Protein AF-A0A537LB07-F1 (afdb_monomer_lite)

Sequence (143 aa):
MQLSYGRVGPVHNARGPTRQRRGLHGILRESSSGRGQAFESLRARKRRSLAVERGIAVIANYPLASGSAVRAVERRPLPDWAADIDCTSWSQLLLKFAVSHPAITCAIPGT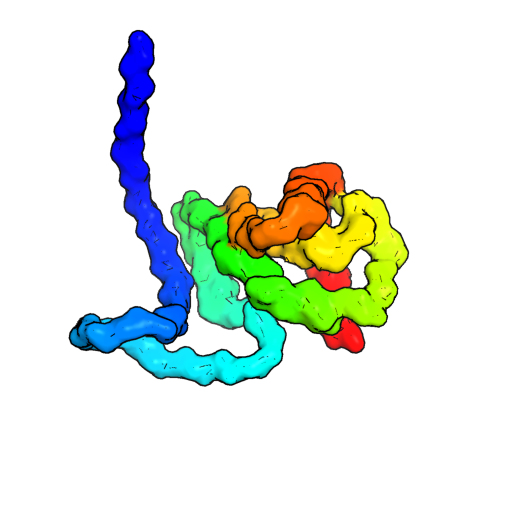GNPEHMADNVRAGIGRMPDEAMRKRIAVACAE

Radius of gyration: 17.3 Å; chains: 1; bounding box: 38×56×42 Å

Foldseek 3Di:
DDDPPPDDPDDDDPDDDDDDDDDDDDDDDDDDDDDDPQPDDPVNVVVLVVCVVVVHEDEAECLCVLVRLQVLPVVDDDDPCCVVQPDPGPLLLSLLLQCQPPSHPYYDDDDPDVVSVVNNVCSVDGHRDDPVVSVVSVVSSVD

Structure (mmCIF, N/CA/C/O backbone):
data_AF-A0A537LB07-F1
#
_entry.id   AF-A0A537LB07-F1
#
loop_
_atom_site.group_PDB
_atom_site.id
_atom_site.type_symbol
_atom_site.label_atom_id
_atom_site.label_alt_id
_atom_site.label_comp_id
_atom_site.label_asym_id
_atom_site.label_entity_id
_atom_site.label_seq_id
_atom_site.pdbx_PDB_ins_code
_atom_site.Cartn_x
_atom_site.Cartn_y
_atom_site.Cartn_z
_atom_site.occupancy
_atom_site.B_iso_or_equiv
_atom_site.auth_seq_id
_atom_site.auth_comp_id
_atom_site.auth_asym_id
_atom_site.auth_atom_id
_atom_site.pdbx_PDB_model_num
ATOM 1 N N . MET A 1 1 ? 6.769 40.173 -4.351 1.00 37.88 1 MET A N 1
ATOM 2 C CA . MET A 1 1 ? 5.749 39.255 -3.801 1.00 37.88 1 MET A CA 1
ATOM 3 C C . MET A 1 1 ? 6.453 38.302 -2.842 1.00 37.88 1 MET A C 1
ATOM 5 O O . MET A 1 1 ? 7.166 37.416 -3.286 1.00 37.88 1 MET A O 1
ATOM 9 N N . GLN A 1 2 ? 6.383 38.582 -1.541 1.00 34.72 2 GLN A N 1
ATOM 10 C CA . GLN A 1 2 ? 7.091 37.847 -0.488 1.00 34.72 2 GLN A CA 1
ATOM 11 C C . GLN A 1 2 ? 6.142 36.761 0.036 1.00 34.72 2 GLN A C 1
ATOM 13 O O . GLN A 1 2 ? 5.110 37.083 0.620 1.00 34.72 2 GLN A O 1
ATOM 18 N N . LEU A 1 3 ? 6.437 35.488 -0.229 1.00 35.00 3 LEU A N 1
ATOM 19 C CA . LEU A 1 3 ? 5.666 34.374 0.327 1.00 35.00 3 LEU A CA 1
ATOM 20 C C . LEU A 1 3 ? 6.015 34.258 1.816 1.00 35.00 3 LEU A C 1
ATOM 22 O O . LEU A 1 3 ? 7.140 33.896 2.164 1.00 35.00 3 LEU A O 1
ATOM 26 N N . SER A 1 4 ? 5.076 34.602 2.698 1.00 35.72 4 SER A N 1
ATOM 27 C CA . SER A 1 4 ? 5.219 34.334 4.126 1.00 35.72 4 SER A CA 1
ATOM 28 C C . SER A 1 4 ? 5.028 32.834 4.357 1.00 35.72 4 SER A C 1
ATOM 30 O O . SER A 1 4 ? 3.938 32.285 4.209 1.00 35.72 4 SER A O 1
ATOM 32 N N . TYR A 1 5 ? 6.107 32.133 4.699 1.00 42.12 5 TYR A N 1
ATOM 33 C CA . TYR A 1 5 ? 5.995 30.766 5.194 1.00 42.12 5 TYR A CA 1
ATOM 34 C C . TYR A 1 5 ? 5.351 30.823 6.583 1.00 42.12 5 TYR A C 1
ATOM 36 O O . TYR A 1 5 ? 5.988 31.202 7.567 1.00 42.12 5 TYR A O 1
ATOM 44 N N . GLY A 1 6 ? 4.057 30.503 6.647 1.00 38.12 6 GLY A N 1
ATOM 45 C CA . GLY A 1 6 ? 3.324 30.355 7.900 1.00 38.12 6 GLY A CA 1
ATOM 46 C C . GLY A 1 6 ? 4.014 29.344 8.820 1.00 38.12 6 GLY A C 1
ATOM 47 O O . GLY A 1 6 ? 4.563 28.337 8.371 1.00 38.12 6 GLY A O 1
ATOM 48 N N . ARG A 1 7 ? 4.012 29.629 10.125 1.00 40.47 7 ARG A N 1
ATOM 49 C CA . ARG A 1 7 ? 4.599 28.764 11.153 1.00 40.47 7 ARG A CA 1
ATOM 50 C C . ARG A 1 7 ? 3.924 27.384 11.080 1.00 40.47 7 ARG A C 1
ATOM 52 O O . ARG A 1 7 ? 2.707 27.289 11.212 1.00 40.47 7 ARG A O 1
ATOM 59 N N . VAL A 1 8 ? 4.703 26.326 10.853 1.00 46.22 8 VAL A N 1
ATOM 60 C CA . VAL A 1 8 ? 4.185 24.949 10.791 1.00 46.22 8 VAL A CA 1
ATOM 61 C C . VAL A 1 8 ? 3.603 24.585 12.163 1.00 46.22 8 VAL A C 1
ATOM 63 O O . VAL A 1 8 ? 4.271 24.772 13.181 1.00 46.22 8 VAL A O 1
ATOM 66 N N . GLY A 1 9 ? 2.353 24.109 12.202 1.00 39.81 9 GLY A N 1
ATOM 67 C CA . GLY A 1 9 ? 1.702 23.647 13.433 1.00 39.81 9 GLY A CA 1
ATOM 68 C C . GLY A 1 9 ? 2.427 22.451 14.079 1.00 39.81 9 GLY A C 1
ATOM 69 O O . GLY A 1 9 ? 3.321 21.861 13.469 1.00 39.81 9 GLY A O 1
ATOM 70 N N . PRO A 1 10 ? 2.072 22.067 15.318 1.00 45.03 10 PRO A N 1
ATOM 71 C CA . PRO A 1 10 ? 2.774 21.018 16.057 1.00 45.03 10 PRO A CA 1
ATOM 72 C C . PRO A 1 10 ? 2.706 19.655 15.345 1.00 45.03 10 PRO A C 1
ATOM 74 O O . PRO A 1 10 ? 1.652 19.022 15.257 1.00 45.03 10 PRO A O 1
ATOM 77 N N . VAL A 1 11 ? 3.859 19.176 14.868 1.00 45.75 11 VAL A N 1
ATOM 78 C CA . VAL A 1 11 ? 4.014 17.850 14.252 1.00 45.75 11 VAL A CA 1
ATOM 79 C C . VAL A 1 11 ? 4.228 16.805 15.344 1.00 45.75 11 VAL A C 1
ATOM 81 O O . VAL A 1 11 ? 5.276 16.758 15.987 1.00 45.75 11 VAL A O 1
ATOM 84 N N . HIS A 1 12 ? 3.246 15.929 15.538 1.00 49.88 12 HIS A N 1
ATOM 85 C CA . HIS A 1 12 ? 3.339 14.832 16.499 1.00 49.88 12 HIS A CA 1
ATOM 86 C C . HIS A 1 12 ? 3.985 13.608 15.839 1.00 49.88 12 HIS A C 1
ATOM 88 O O . HIS A 1 12 ? 3.414 12.981 14.948 1.00 49.88 12 HIS A O 1
ATOM 94 N N . ASN A 1 13 ? 5.198 13.258 16.270 1.00 46.12 13 ASN A N 1
ATOM 95 C CA . ASN A 1 13 ? 5.943 12.134 15.715 1.00 46.12 13 ASN A CA 1
ATOM 96 C C . ASN A 1 13 ? 5.700 10.849 16.518 1.00 46.12 13 ASN A C 1
ATOM 98 O O . ASN A 1 13 ? 6.162 10.721 17.647 1.00 46.12 13 ASN A O 1
ATOM 102 N N . ALA A 1 14 ? 5.033 9.865 15.916 1.00 53.25 14 ALA A N 1
ATOM 103 C CA . ALA A 1 14 ? 4.834 8.541 16.505 1.00 53.25 14 ALA A CA 1
ATOM 104 C C . ALA A 1 14 ? 5.956 7.545 16.139 1.00 53.25 14 ALA A C 1
ATOM 106 O O . ALA A 1 14 ? 5.681 6.378 15.839 1.00 53.25 14 ALA A O 1
ATOM 107 N N . ARG A 1 15 ? 7.222 7.987 16.124 1.00 44.03 15 ARG A N 1
ATOM 108 C CA . ARG A 1 15 ? 8.379 7.109 15.892 1.00 44.03 15 ARG A CA 1
ATOM 109 C C . ARG A 1 15 ? 8.528 6.124 17.059 1.00 44.03 15 ARG A C 1
ATOM 111 O O . ARG A 1 15 ? 8.763 6.523 18.194 1.00 44.03 15 ARG A O 1
ATOM 118 N N . GLY A 1 16 ? 8.425 4.826 16.769 1.00 42.09 16 GLY A N 1
ATOM 119 C CA . GLY A 1 16 ? 9.106 3.807 17.575 1.00 42.09 16 GLY A CA 1
ATOM 120 C C . GLY A 1 16 ? 10.627 3.942 17.390 1.00 42.09 16 GLY A C 1
ATOM 121 O O . GLY A 1 16 ? 11.057 4.503 16.379 1.00 42.09 16 GLY A O 1
ATOM 122 N N . PRO A 1 17 ? 11.459 3.484 18.340 1.00 34.69 17 PRO A N 1
ATOM 123 C CA . PRO A 1 17 ? 12.881 3.810 18.348 1.00 34.69 17 PRO A CA 1
ATOM 124 C C . PRO A 1 17 ? 13.619 3.188 17.153 1.00 34.69 17 PRO A C 1
ATOM 126 O O . PRO A 1 17 ? 13.805 1.975 17.075 1.00 34.69 17 PRO A O 1
ATOM 129 N N . THR A 1 18 ? 14.096 4.035 16.239 1.00 33.72 18 THR A N 1
ATOM 130 C CA . THR A 1 18 ? 15.148 3.707 15.270 1.00 33.72 18 THR A CA 1
ATOM 131 C C . THR A 1 18 ? 16.505 3.877 15.948 1.00 33.72 18 THR A C 1
ATOM 133 O O . THR A 1 18 ? 16.838 4.953 16.441 1.00 33.72 18 THR A O 1
ATOM 136 N N . ARG A 1 19 ? 17.282 2.795 16.008 1.00 41.06 19 ARG A N 1
ATOM 137 C CA . ARG A 1 19 ? 18.584 2.702 16.679 1.00 41.06 19 ARG A CA 1
ATOM 138 C C . ARG A 1 19 ? 19.629 3.607 16.004 1.00 41.06 19 ARG A C 1
ATOM 140 O O . ARG A 1 19 ? 20.272 3.159 15.063 1.00 41.06 19 ARG A O 1
ATOM 147 N N . GLN A 1 20 ? 19.872 4.821 16.515 1.00 33.47 20 GLN A N 1
ATOM 148 C CA . GLN A 1 20 ? 21.154 5.512 16.297 1.00 33.47 20 GLN A CA 1
ATOM 149 C C . GLN A 1 20 ? 21.484 6.566 17.378 1.00 33.47 20 GLN A C 1
ATOM 151 O O . GLN A 1 20 ? 20.789 7.560 17.525 1.00 33.47 20 GLN A O 1
ATOM 156 N N . ARG A 1 21 ? 22.615 6.307 18.060 1.00 30.41 21 ARG A N 1
ATOM 157 C CA . ARG A 1 21 ? 23.436 7.130 18.981 1.00 30.41 21 ARG A CA 1
ATOM 158 C C . ARG A 1 21 ? 22.880 7.471 20.382 1.00 30.41 21 ARG A C 1
ATOM 160 O O . ARG A 1 21 ? 21.753 7.896 20.573 1.00 30.41 21 ARG A O 1
ATOM 167 N N . ARG A 1 22 ? 23.742 7.186 21.371 1.00 29.23 22 ARG A N 1
ATOM 168 C CA . ARG A 1 22 ? 23.554 7.267 22.828 1.00 29.23 22 ARG A CA 1
ATOM 169 C C . ARG A 1 22 ? 23.385 8.718 23.294 1.00 29.23 22 ARG A C 1
ATOM 171 O O . ARG A 1 22 ? 24.164 9.566 22.876 1.00 29.23 22 ARG A O 1
ATOM 178 N N . GLY A 1 23 ? 22.460 8.939 24.230 1.00 25.58 23 GLY A N 1
ATOM 179 C CA . GLY A 1 23 ? 22.320 10.190 24.979 1.00 25.58 23 GLY A CA 1
ATOM 180 C C . GLY A 1 23 ? 21.009 10.275 25.771 1.00 25.58 23 GLY A C 1
ATOM 181 O O . GLY A 1 23 ? 20.030 10.780 25.254 1.00 25.58 23 GLY A O 1
ATOM 182 N N . LEU A 1 24 ? 21.045 9.761 27.007 1.00 25.61 24 LEU A N 1
ATOM 183 C CA . LEU A 1 24 ? 20.268 10.135 28.206 1.00 25.61 24 LEU A CA 1
ATOM 184 C C . LEU A 1 24 ? 18.715 10.027 28.237 1.00 25.61 24 LEU A C 1
ATOM 186 O O . LEU A 1 24 ? 17.982 10.754 27.586 1.00 25.61 24 LEU A O 1
ATOM 190 N N . HIS A 1 25 ? 18.288 9.150 29.158 1.00 24.17 25 HIS A N 1
ATOM 191 C CA . HIS A 1 25 ? 17.048 9.070 29.949 1.00 24.17 25 HIS A CA 1
ATOM 192 C C . HIS A 1 25 ? 15.671 8.836 29.293 1.00 24.17 25 HIS A C 1
ATOM 194 O O . HIS A 1 25 ? 14.991 9.748 28.849 1.00 24.17 25 HIS A O 1
ATOM 200 N N . GLY A 1 26 ? 15.214 7.583 29.459 1.00 27.06 26 GLY A N 1
ATOM 201 C CA . GLY A 1 26 ? 13.834 7.228 29.803 1.00 27.06 26 GLY A CA 1
ATOM 202 C C . GLY A 1 26 ? 12.827 7.190 28.656 1.00 27.06 26 GLY A C 1
ATOM 203 O O . GLY A 1 26 ? 12.349 8.227 28.233 1.00 27.06 26 GLY A O 1
ATOM 204 N N . ILE A 1 27 ? 12.455 5.979 28.217 1.00 24.69 27 ILE A N 1
ATOM 205 C CA . ILE A 1 27 ? 11.070 5.499 28.004 1.00 24.69 27 ILE A CA 1
ATOM 206 C C . ILE A 1 27 ? 11.117 4.189 27.190 1.00 24.69 27 ILE A C 1
ATOM 208 O O . ILE A 1 27 ? 11.545 4.144 26.040 1.00 24.69 27 ILE A O 1
ATOM 212 N N . LEU A 1 28 ? 10.695 3.118 27.870 1.00 23.62 28 LEU A N 1
ATOM 213 C CA . LEU A 1 28 ? 10.213 1.809 27.404 1.00 23.62 28 LEU A CA 1
ATOM 214 C C . LEU A 1 28 ? 10.843 1.214 26.128 1.00 23.62 28 LEU A C 1
ATOM 216 O O . LEU A 1 28 ? 10.366 1.352 25.002 1.00 23.62 28 LEU A O 1
ATOM 220 N N . ARG A 1 29 ? 11.880 0.420 26.398 1.00 22.56 29 ARG A N 1
ATOM 221 C CA . ARG A 1 29 ? 12.456 -0.647 25.575 1.00 22.56 29 ARG A CA 1
ATOM 222 C C . ARG A 1 29 ? 11.411 -1.738 25.306 1.00 22.56 29 ARG A C 1
ATOM 224 O O . ARG A 1 29 ? 10.950 -2.341 26.262 1.00 22.56 29 ARG A O 1
ATOM 231 N N . GLU A 1 30 ? 11.131 -2.057 24.042 1.00 33.31 30 GLU A N 1
ATOM 232 C CA . GLU A 1 30 ? 11.004 -3.460 23.618 1.00 33.31 30 GLU A CA 1
ATOM 233 C C . GLU A 1 30 ? 11.120 -3.633 22.100 1.00 33.31 30 GLU A C 1
ATOM 235 O O . GLU A 1 30 ? 10.588 -2.870 21.292 1.00 33.31 30 GLU A O 1
ATOM 240 N N . SER A 1 31 ? 11.874 -4.670 21.772 1.00 28.98 31 SER A N 1
ATOM 241 C CA . SER A 1 31 ? 12.238 -5.237 20.488 1.00 28.98 31 SER A CA 1
ATOM 242 C C . SER A 1 31 ? 11.193 -6.255 20.035 1.00 28.98 31 SER A C 1
ATOM 244 O O . SER A 1 31 ? 10.944 -7.220 20.744 1.00 28.98 31 SER A O 1
ATOM 246 N N . SER A 1 32 ? 10.663 -6.107 18.820 1.00 30.91 32 SER A N 1
ATOM 247 C CA . SER A 1 32 ? 10.152 -7.248 18.053 1.00 30.91 32 SER A CA 1
ATOM 248 C C . SER A 1 32 ? 11.030 -7.408 16.817 1.00 30.91 32 SER A C 1
ATOM 250 O O . SER A 1 32 ? 11.124 -6.544 15.947 1.00 30.91 32 SER A O 1
ATOM 252 N N . SER A 1 33 ? 11.785 -8.494 16.838 1.00 27.27 33 SER A N 1
ATOM 253 C CA . SER A 1 33 ? 12.621 -9.013 15.771 1.00 27.27 33 SER A CA 1
ATOM 254 C C . SER A 1 33 ? 11.811 -9.320 14.509 1.00 27.27 33 SER A C 1
ATOM 256 O O . SER A 1 33 ? 10.710 -9.840 14.621 1.00 27.27 33 SER A O 1
ATOM 258 N N . GLY A 1 34 ? 12.409 -9.070 13.340 1.00 32.03 34 GLY A N 1
ATOM 259 C CA . GLY A 1 34 ? 12.398 -9.959 12.170 1.00 32.03 34 GLY A CA 1
ATOM 260 C C . GLY A 1 34 ? 11.061 -10.455 11.599 1.00 32.03 34 GLY A C 1
ATOM 261 O O . GLY A 1 34 ? 10.375 -11.256 12.218 1.00 32.03 34 GLY A O 1
ATOM 262 N N . ARG A 1 35 ? 10.852 -10.137 10.310 1.00 26.30 35 ARG A N 1
ATOM 263 C CA . ARG A 1 35 ? 9.822 -10.659 9.383 1.00 26.30 35 ARG A CA 1
ATOM 264 C C . ARG A 1 35 ? 8.443 -9.985 9.536 1.00 26.30 35 ARG A C 1
ATOM 266 O O . ARG A 1 35 ? 7.747 -10.179 10.519 1.00 26.30 35 ARG A O 1
ATOM 273 N N . GLY A 1 36 ? 8.057 -9.169 8.546 1.00 31.05 36 GLY A N 1
ATOM 274 C CA . GLY A 1 36 ? 6.653 -8.776 8.322 1.00 31.05 36 GLY A CA 1
ATOM 275 C C . GLY A 1 36 ? 6.081 -7.566 9.082 1.00 31.05 36 GLY A C 1
ATOM 276 O O . GLY A 1 36 ? 4.863 -7.468 9.210 1.00 31.05 36 GLY A O 1
ATOM 277 N N . GLN A 1 37 ? 6.889 -6.618 9.578 1.00 33.09 37 GLN A N 1
ATOM 278 C CA . GLN A 1 37 ? 6.356 -5.413 10.244 1.00 33.09 37 GLN A CA 1
ATOM 279 C C . GLN A 1 37 ? 5.725 -4.416 9.251 1.00 33.09 37 GLN A C 1
ATOM 281 O O . GLN A 1 37 ? 6.325 -3.396 8.929 1.00 33.09 37 GLN A O 1
ATOM 286 N N . ALA A 1 38 ? 4.505 -4.692 8.785 1.00 37.56 38 ALA A N 1
ATOM 287 C CA . ALA A 1 38 ? 3.610 -3.680 8.207 1.00 37.56 38 ALA A CA 1
ATOM 288 C C . ALA A 1 38 ? 2.122 -4.067 8.204 1.00 37.56 38 ALA A C 1
ATOM 290 O O . ALA A 1 38 ? 1.291 -3.188 7.993 1.00 37.56 38 ALA A O 1
ATOM 291 N N . PHE A 1 39 ? 1.739 -5.309 8.514 1.00 41.47 39 PHE A N 1
ATOM 292 C CA . PHE A 1 39 ? 0.325 -5.647 8.707 1.00 41.47 39 PHE A CA 1
ATOM 293 C C . PHE A 1 39 ? -0.083 -5.409 10.169 1.00 41.47 39 PHE A C 1
ATOM 295 O O . PHE A 1 39 ? -0.227 -6.300 10.990 1.00 41.47 39 PHE A O 1
ATOM 302 N N . GLU A 1 40 ? -0.200 -4.121 10.491 1.00 53.22 40 GLU A N 1
ATOM 303 C CA . GLU A 1 40 ? -1.073 -3.592 11.542 1.00 53.22 40 GLU A CA 1
ATOM 304 C C . GLU A 1 40 ? -0.834 -4.015 13.015 1.00 53.22 40 GLU A C 1
ATOM 306 O O . GLU A 1 40 ? -1.667 -4.650 13.652 1.00 53.22 40 GLU A O 1
ATOM 311 N N . SER A 1 41 ? 0.259 -3.557 13.644 1.00 58.25 41 SER A N 1
ATOM 312 C CA . SER A 1 41 ? 0.448 -3.749 15.099 1.00 58.25 41 SER A CA 1
ATOM 313 C C . SER A 1 41 ? -0.673 -3.122 15.955 1.00 58.25 41 SER A C 1
ATOM 315 O O . SER A 1 41 ? -1.187 -2.046 15.636 1.00 58.25 41 SER A O 1
ATOM 317 N N . LEU A 1 42 ? -0.985 -3.719 17.117 1.00 53.31 42 LEU A N 1
ATOM 318 C CA . LEU A 1 42 ? -1.990 -3.208 18.072 1.00 53.31 42 LEU A CA 1
ATOM 319 C C . LEU A 1 42 ? -1.742 -1.742 18.474 1.00 53.31 42 LEU A C 1
ATOM 321 O O . LEU A 1 42 ? -2.678 -0.953 18.606 1.00 53.31 42 LEU A O 1
ATOM 325 N N . ARG A 1 43 ? -0.469 -1.350 18.627 1.00 60.56 43 ARG A N 1
ATOM 326 C CA . ARG A 1 43 ? -0.080 0.041 18.914 1.00 60.56 43 ARG A CA 1
ATOM 327 C C . ARG A 1 43 ? -0.385 0.975 17.740 1.00 60.56 43 ARG A C 1
ATOM 329 O O . ARG A 1 43 ? -0.838 2.093 17.969 1.00 60.56 43 ARG A O 1
ATOM 336 N N . ALA A 1 44 ? -0.151 0.536 16.501 1.00 65.06 44 ALA A N 1
ATOM 337 C CA . ALA A 1 44 ? -0.522 1.304 15.314 1.00 65.06 44 ALA A CA 1
ATOM 338 C C . ALA A 1 44 ? -2.047 1.445 15.193 1.00 65.06 44 ALA A C 1
ATOM 340 O O . ALA A 1 44 ? -2.520 2.546 14.920 1.00 65.06 44 ALA A O 1
ATOM 341 N N . ARG A 1 45 ? -2.802 0.381 15.502 1.00 70.94 45 ARG A N 1
ATOM 342 C CA . ARG A 1 45 ? -4.270 0.411 15.547 1.00 70.94 45 ARG A CA 1
ATOM 343 C C . ARG A 1 45 ? -4.777 1.428 16.567 1.00 70.94 45 ARG A C 1
ATOM 345 O O . ARG A 1 45 ? -5.516 2.331 16.196 1.00 70.94 45 ARG A O 1
ATOM 352 N N . LYS A 1 46 ? -4.281 1.371 17.812 1.00 72.38 46 LYS A N 1
ATOM 353 C CA . LYS A 1 46 ? -4.657 2.321 18.876 1.00 72.38 46 LYS A CA 1
ATOM 354 C C . LYS A 1 46 ? -4.358 3.775 18.495 1.00 72.38 46 LYS A C 1
ATOM 356 O O . LYS A 1 46 ? -5.176 4.650 18.749 1.00 72.38 46 LYS A O 1
ATOM 361 N N . ARG A 1 47 ? -3.207 4.046 17.865 1.00 76.44 47 ARG A N 1
ATOM 362 C CA . ARG A 1 47 ? -2.871 5.397 17.382 1.00 76.44 47 ARG A CA 1
ATOM 363 C C . ARG A 1 47 ? -3.823 5.887 16.297 1.00 76.44 47 ARG A C 1
ATOM 365 O O . ARG A 1 47 ? -4.210 7.045 16.346 1.00 76.44 47 ARG A O 1
ATOM 372 N N . ARG A 1 48 ? -4.198 5.032 15.343 1.00 76.88 48 ARG A N 1
ATOM 373 C CA . ARG A 1 48 ? -5.146 5.399 14.283 1.00 76.88 48 ARG A CA 1
ATOM 374 C C . ARG A 1 48 ? -6.549 5.646 14.826 1.00 76.88 48 ARG A C 1
ATOM 376 O O . ARG A 1 48 ? -7.148 6.635 14.433 1.00 76.88 48 ARG A O 1
ATOM 383 N N . SER A 1 49 ? -7.031 4.824 15.760 1.00 79.06 49 SER A N 1
ATOM 384 C CA . SER A 1 49 ? -8.311 5.072 16.442 1.00 79.06 49 SER A CA 1
ATOM 385 C C . SER A 1 49 ? -8.312 6.435 17.137 1.00 79.06 49 SER A C 1
ATOM 387 O O . SER A 1 49 ? -9.177 7.259 16.866 1.00 79.06 49 SER A O 1
ATOM 389 N N . LEU A 1 50 ? -7.265 6.730 17.917 1.00 82.38 50 LEU A N 1
ATOM 390 C CA . LEU A 1 50 ? -7.110 8.031 18.576 1.00 82.38 50 LEU A CA 1
ATOM 391 C C . LEU A 1 50 ? -6.983 9.199 17.590 1.00 82.38 50 LEU A C 1
ATOM 393 O O . LEU A 1 50 ? -7.371 10.316 17.916 1.00 82.38 50 LEU A O 1
ATOM 397 N N . ALA A 1 51 ? -6.392 8.975 16.417 1.00 78.19 51 ALA A N 1
ATOM 398 C CA . ALA A 1 51 ? -6.266 10.005 15.397 1.00 78.19 51 ALA A CA 1
ATOM 399 C C . ALA A 1 51 ? -7.621 10.333 14.761 1.00 78.19 51 ALA A C 1
ATOM 401 O O . ALA A 1 51 ? -7.940 11.509 14.622 1.00 78.19 51 ALA A O 1
ATOM 402 N N . VAL A 1 52 ? -8.439 9.317 14.466 1.00 80.00 52 VAL A N 1
ATOM 403 C CA . VAL A 1 52 ? -9.817 9.499 13.980 1.00 80.00 52 VAL A CA 1
ATOM 404 C C . VAL A 1 52 ? -10.659 10.234 15.020 1.00 80.00 52 VAL A C 1
ATOM 406 O O . VAL A 1 52 ? -11.258 11.254 14.699 1.00 80.00 52 VAL A O 1
ATOM 409 N N . GLU A 1 53 ? -10.634 9.781 16.277 1.00 82.75 53 GLU A N 1
ATOM 410 C CA . GLU A 1 53 ? -11.370 10.409 17.386 1.00 82.75 53 GLU A CA 1
ATOM 411 C C . GLU A 1 53 ? -10.998 11.885 17.595 1.00 82.75 53 GLU A C 1
ATOM 413 O O . GLU A 1 53 ? -11.817 12.673 18.059 1.00 82.75 53 GLU A O 1
ATOM 418 N N . ARG A 1 54 ? -9.760 12.270 17.263 1.00 79.44 54 ARG A N 1
ATOM 419 C CA . ARG A 1 54 ? -9.235 13.628 17.468 1.00 79.44 54 ARG A CA 1
ATOM 420 C C . ARG A 1 54 ? -9.139 14.464 16.191 1.00 79.44 54 ARG A C 1
ATOM 422 O O . ARG A 1 54 ? -8.608 15.569 16.255 1.00 79.44 54 ARG A O 1
ATOM 429 N N . GLY A 1 55 ? -9.583 13.950 15.042 1.00 77.06 55 GLY A N 1
ATOM 430 C CA . GLY A 1 55 ? -9.437 14.635 13.751 1.00 77.06 55 GLY A CA 1
ATOM 431 C C . GLY A 1 55 ? -7.979 14.922 13.357 1.00 77.06 55 GLY A C 1
ATOM 432 O O . GLY A 1 55 ? -7.699 15.908 12.681 1.00 77.06 55 GLY A O 1
ATOM 433 N N . ILE A 1 56 ? -7.029 14.098 13.808 1.00 78.75 56 ILE A N 1
ATOM 434 C CA . ILE A 1 56 ? -5.596 14.274 13.539 1.00 78.75 56 ILE A CA 1
ATOM 435 C C . ILE A 1 56 ? -5.224 13.539 12.251 1.00 78.75 56 ILE A C 1
ATOM 437 O O . ILE A 1 56 ? -5.458 12.339 12.117 1.00 78.75 56 ILE A O 1
ATOM 441 N N . ALA A 1 57 ? -4.562 14.242 11.334 1.00 71.75 57 ALA A N 1
ATOM 442 C CA . ALA A 1 57 ? -4.014 13.653 10.118 1.00 71.75 57 ALA A CA 1
ATOM 443 C C . ALA A 1 57 ? -2.903 12.627 10.426 1.00 71.75 57 ALA A C 1
ATOM 445 O O . ALA A 1 57 ? -1.965 12.921 11.173 1.00 71.75 57 ALA A O 1
ATOM 446 N N . VAL A 1 58 ? -2.972 11.430 9.827 1.00 80.44 58 VAL A N 1
ATOM 447 C CA . VAL A 1 58 ? -1.935 10.391 9.962 1.00 80.44 58 VAL A CA 1
ATOM 448 C C . VAL A 1 58 ? -1.192 10.210 8.649 1.00 80.44 58 VAL A C 1
ATOM 450 O O . VAL A 1 58 ? -1.761 9.811 7.635 1.00 80.44 58 VAL A O 1
ATOM 453 N N . ILE A 1 59 ? 0.121 10.414 8.704 1.00 81.69 59 ILE A N 1
ATOM 454 C CA . ILE A 1 59 ? 1.028 10.145 7.592 1.00 81.69 59 ILE A CA 1
ATOM 455 C C . ILE A 1 59 ? 1.643 8.754 7.766 1.00 81.69 59 ILE A C 1
ATOM 457 O O . ILE A 1 59 ? 2.309 8.475 8.769 1.00 81.69 59 ILE A O 1
ATOM 461 N N . ALA A 1 60 ? 1.464 7.882 6.776 1.00 83.19 60 ALA A N 1
ATOM 462 C CA . ALA A 1 60 ? 2.141 6.596 6.708 1.00 83.19 60 ALA A CA 1
ATOM 463 C C . ALA A 1 60 ? 3.595 6.795 6.248 1.00 83.19 60 ALA A C 1
ATOM 465 O O . ALA A 1 60 ? 3.889 6.905 5.057 1.00 83.19 60 ALA A O 1
ATOM 466 N N . ASN A 1 61 ? 4.508 6.849 7.218 1.00 80.94 61 ASN A N 1
ATOM 467 C CA . ASN A 1 61 ? 5.947 6.846 6.984 1.00 80.94 61 ASN A CA 1
ATOM 468 C C . ASN A 1 61 ? 6.448 5.393 6.940 1.00 80.94 61 ASN A C 1
ATOM 470 O O . ASN A 1 61 ? 6.186 4.638 7.875 1.00 80.94 61 ASN A O 1
ATOM 474 N N . TYR A 1 62 ? 7.153 5.006 5.874 1.00 81.06 62 TYR A N 1
ATOM 475 C CA . TYR A 1 62 ? 7.530 3.616 5.544 1.00 81.06 62 TYR A CA 1
ATOM 476 C C . TYR A 1 62 ? 6.364 2.661 5.204 1.00 81.06 62 TYR A C 1
ATOM 478 O O . TYR A 1 62 ? 6.333 1.537 5.708 1.00 81.06 62 TYR A O 1
ATOM 486 N N . PRO A 1 63 ? 5.441 3.036 4.297 1.00 82.88 63 PRO A N 1
ATOM 487 C CA . PRO A 1 63 ? 4.293 2.191 3.943 1.00 82.88 63 PRO A CA 1
ATOM 488 C C . PRO A 1 63 ? 4.700 0.843 3.318 1.00 82.88 63 PRO A C 1
ATOM 490 O O . PR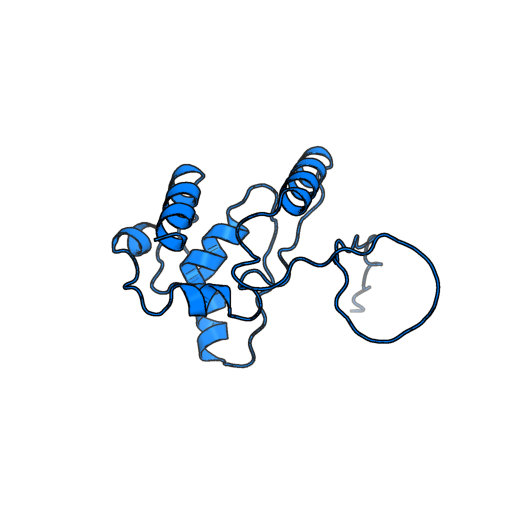O A 1 63 ? 3.974 -0.134 3.443 1.00 82.88 63 PRO A O 1
ATOM 493 N N . LEU A 1 64 ? 5.885 0.771 2.700 1.00 86.69 64 LEU A N 1
ATOM 494 C CA . LEU A 1 64 ? 6.435 -0.446 2.090 1.00 86.69 64 LEU A CA 1
ATOM 495 C C . LEU A 1 64 ? 7.532 -1.117 2.939 1.00 86.69 64 LEU A C 1
ATOM 497 O O . LEU A 1 64 ? 8.247 -1.989 2.442 1.00 86.69 64 LEU A O 1
ATOM 501 N N . ALA A 1 65 ? 7.719 -0.693 4.198 1.00 84.06 65 ALA A N 1
ATOM 502 C CA . ALA A 1 65 ? 8.735 -1.220 5.118 1.00 84.06 65 ALA A CA 1
ATOM 503 C C . ALA A 1 65 ? 10.141 -1.323 4.483 1.00 84.06 65 ALA A C 1
ATOM 505 O O . ALA A 1 65 ? 10.773 -2.384 4.482 1.00 84.06 65 ALA A O 1
ATOM 506 N N . SER A 1 66 ? 10.609 -0.231 3.869 1.00 82.38 66 SER A N 1
ATOM 507 C CA . SER A 1 66 ? 11.887 -0.178 3.131 1.00 82.38 66 SER A CA 1
ATOM 508 C C . SER A 1 66 ? 12.004 -1.259 2.041 1.00 82.38 66 SER A C 1
ATOM 510 O O . SER A 1 66 ? 13.039 -1.910 1.866 1.00 82.38 66 SER A O 1
ATOM 512 N N . GLY A 1 67 ? 10.893 -1.504 1.344 1.00 84.19 67 GLY A N 1
ATOM 513 C CA . GLY A 1 67 ? 10.753 -2.497 0.280 1.00 84.19 67 GLY A CA 1
ATOM 514 C C . GLY A 1 67 ? 10.607 -3.939 0.768 1.00 84.19 67 GLY A C 1
ATOM 515 O O . GLY A 1 67 ? 10.408 -4.827 -0.051 1.00 84.19 67 GLY A O 1
ATOM 516 N N . SER A 1 68 ? 10.698 -4.211 2.077 1.00 85.25 68 SER A N 1
ATOM 517 C CA . SER A 1 68 ? 10.570 -5.588 2.577 1.00 85.25 68 SER A CA 1
ATOM 518 C C . SER A 1 68 ? 9.159 -6.149 2.405 1.00 85.25 68 SER A C 1
ATOM 520 O O . SER A 1 68 ? 9.026 -7.351 2.208 1.00 85.25 68 SER A O 1
ATOM 522 N N . ALA A 1 69 ? 8.132 -5.290 2.412 1.00 86.62 69 ALA A N 1
ATOM 523 C CA . ALA A 1 69 ? 6.757 -5.700 2.139 1.00 86.62 69 ALA A CA 1
ATOM 524 C C . ALA A 1 69 ? 6.581 -6.169 0.687 1.00 86.62 69 ALA A C 1
ATOM 526 O O . ALA A 1 69 ? 5.977 -7.206 0.458 1.00 86.62 69 ALA A O 1
ATOM 527 N N . VAL A 1 70 ? 7.175 -5.454 -0.275 1.00 90.19 70 VAL A N 1
ATOM 528 C CA . VAL A 1 70 ? 7.152 -5.835 -1.698 1.00 90.19 70 VAL A CA 1
ATOM 529 C C . VAL A 1 70 ? 7.933 -7.131 -1.911 1.00 90.19 70 VAL A C 1
ATOM 531 O O . VAL A 1 70 ? 7.392 -8.078 -2.467 1.00 90.19 70 VAL A O 1
ATOM 534 N N . ARG A 1 71 ? 9.150 -7.237 -1.358 1.00 91.06 71 ARG A N 1
ATOM 535 C CA . ARG A 1 71 ? 9.982 -8.453 -1.459 1.00 91.06 71 ARG A CA 1
ATOM 536 C C . ARG A 1 71 ? 9.330 -9.716 -0.895 1.00 91.06 71 ARG A C 1
ATOM 538 O O . ARG A 1 71 ? 9.687 -10.821 -1.293 1.00 91.06 71 ARG A O 1
ATOM 545 N N . ALA A 1 72 ? 8.409 -9.566 0.057 1.00 88.19 72 ALA A N 1
ATOM 546 C CA . ALA A 1 72 ? 7.675 -10.693 0.621 1.00 88.19 72 ALA A CA 1
ATOM 547 C C . ALA A 1 72 ? 6.662 -11.294 -0.369 1.00 88.19 72 ALA A C 1
ATOM 549 O O . ALA A 1 72 ? 6.401 -12.489 -0.296 1.00 88.19 72 ALA A O 1
ATOM 550 N N . VAL A 1 73 ? 6.129 -10.490 -1.295 1.00 91.38 73 VAL A N 1
ATOM 551 C CA . VAL A 1 73 ? 5.047 -10.888 -2.213 1.00 91.38 73 VAL A CA 1
ATOM 552 C C . VAL A 1 73 ? 5.464 -10.899 -3.688 1.00 91.38 73 VAL A C 1
ATOM 554 O O . VAL A 1 73 ? 4.804 -11.541 -4.490 1.00 91.38 73 VAL A O 1
ATOM 557 N N . GLU A 1 74 ? 6.577 -10.260 -4.065 1.00 89.19 74 GLU A N 1
ATOM 558 C CA . GLU A 1 74 ? 6.978 -10.045 -5.470 1.00 89.19 74 GLU A CA 1
ATOM 559 C C . GLU A 1 74 ? 7.190 -11.325 -6.292 1.00 89.19 74 GLU A C 1
ATOM 561 O O . GLU A 1 74 ? 7.108 -11.285 -7.514 1.00 89.19 74 GLU A O 1
ATOM 566 N N . ARG A 1 75 ? 7.456 -12.467 -5.642 1.00 91.75 75 ARG A N 1
ATOM 567 C CA . ARG A 1 75 ? 7.595 -13.765 -6.327 1.00 91.75 75 ARG A CA 1
ATOM 568 C C . ARG A 1 75 ? 6.258 -14.413 -6.676 1.00 91.75 75 ARG A C 1
ATOM 570 O O . ARG A 1 75 ? 6.240 -15.422 -7.373 1.00 91.75 75 ARG A O 1
ATOM 577 N N . ARG A 1 76 ? 5.158 -13.880 -6.151 1.00 92.06 76 ARG A N 1
ATOM 578 C CA . ARG A 1 76 ? 3.806 -14.362 -6.413 1.00 92.06 76 ARG A CA 1
ATOM 579 C C . ARG A 1 76 ? 3.208 -13.560 -7.565 1.00 92.06 76 ARG A C 1
ATOM 581 O O . ARG A 1 76 ? 3.460 -12.351 -7.647 1.00 92.06 76 ARG A O 1
ATOM 588 N N . PRO A 1 77 ? 2.407 -14.195 -8.438 1.00 94.44 77 PRO A N 1
ATOM 589 C CA . PRO A 1 77 ? 1.677 -13.454 -9.453 1.00 94.44 77 PRO A CA 1
ATOM 590 C C . PRO A 1 77 ? 0.796 -12.404 -8.775 1.00 94.44 77 PRO A C 1
ATOM 592 O O . PRO A 1 77 ? 0.243 -12.640 -7.697 1.00 94.44 77 PRO A O 1
ATOM 595 N N . LEU A 1 78 ? 0.690 -11.232 -9.398 1.00 96.12 78 LEU A N 1
ATOM 596 C CA . LEU A 1 78 ? -0.282 -10.242 -8.961 1.00 96.12 78 LEU A CA 1
ATOM 597 C C . LEU A 1 78 ? -1.682 -10.854 -9.132 1.00 96.12 78 LEU A C 1
ATOM 599 O O . LEU A 1 78 ? -1.945 -11.421 -10.192 1.00 96.12 78 LEU A O 1
ATOM 603 N N . PRO A 1 79 ? -2.575 -10.766 -8.135 1.00 95.75 79 PRO A N 1
ATOM 604 C CA . PRO A 1 79 ? -3.918 -11.301 -8.288 1.00 95.75 79 PRO A CA 1
ATOM 605 C C . PRO A 1 79 ? -4.665 -10.607 -9.432 1.00 95.75 79 PRO A C 1
ATOM 607 O O . PRO A 1 79 ? -4.609 -9.383 -9.530 1.00 95.75 79 PRO A O 1
ATOM 610 N N . ASP A 1 80 ? -5.421 -11.357 -10.235 1.00 95.50 80 ASP A N 1
ATOM 611 C CA . ASP A 1 80 ? -6.120 -10.812 -11.414 1.00 95.50 80 ASP A CA 1
ATOM 612 C C . ASP A 1 80 ? -7.057 -9.644 -11.065 1.00 95.50 80 ASP A C 1
ATOM 614 O O . ASP A 1 80 ? -7.140 -8.648 -11.782 1.00 95.50 80 ASP A O 1
ATOM 618 N N . TRP A 1 81 ? -7.703 -9.717 -9.899 1.00 95.94 81 TRP A N 1
ATOM 619 C CA . TRP A 1 81 ? -8.595 -8.672 -9.389 1.00 95.94 81 TRP A CA 1
ATOM 620 C C . TRP A 1 81 ? -7.869 -7.373 -9.002 1.00 95.94 81 TRP A C 1
ATOM 622 O O . TRP A 1 81 ? -8.521 -6.369 -8.736 1.00 95.94 81 TRP A O 1
ATOM 632 N N . ALA A 1 82 ? -6.533 -7.335 -8.968 1.00 96.56 82 ALA A N 1
ATOM 633 C CA . ALA A 1 82 ? -5.798 -6.088 -8.747 1.00 96.56 82 ALA A CA 1
ATOM 634 C C . ALA A 1 82 ? -6.105 -5.050 -9.845 1.00 96.56 82 ALA A C 1
ATOM 636 O O 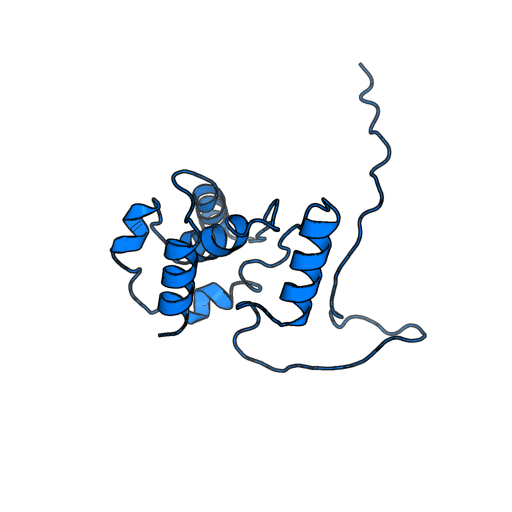. ALA A 1 82 ? -6.131 -3.848 -9.565 1.00 96.56 82 ALA A O 1
ATOM 637 N N . ALA A 1 83 ? -6.428 -5.509 -11.060 1.00 95.88 83 ALA A N 1
ATOM 638 C CA . ALA A 1 83 ? -6.892 -4.657 -12.149 1.00 95.88 83 ALA A CA 1
ATOM 639 C C . ALA A 1 83 ? -8.228 -3.950 -11.837 1.00 95.88 83 ALA A C 1
ATOM 641 O O . ALA A 1 83 ? -8.467 -2.858 -12.352 1.00 95.88 83 ALA A O 1
ATOM 642 N N . ASP A 1 84 ? -9.064 -4.491 -10.940 1.00 96.06 84 ASP A N 1
ATOM 643 C CA . ASP A 1 84 ? -10.334 -3.865 -10.533 1.00 96.06 84 ASP A CA 1
ATOM 644 C C . ASP A 1 84 ? -10.114 -2.516 -9.836 1.00 96.06 84 ASP A C 1
ATOM 646 O O . ASP A 1 84 ? -10.994 -1.651 -9.846 1.00 96.06 84 ASP A O 1
ATOM 650 N N . ILE A 1 85 ? -8.929 -2.327 -9.250 1.00 96.25 85 ILE A N 1
ATOM 651 C CA . ILE A 1 85 ? -8.483 -1.072 -8.644 1.00 96.25 85 ILE A CA 1
ATOM 652 C C . ILE A 1 85 ? -7.289 -0.469 -9.388 1.00 96.25 85 ILE A C 1
ATOM 654 O O . ILE A 1 85 ? -6.478 0.236 -8.790 1.00 96.25 85 ILE A O 1
ATOM 658 N N . ASP A 1 86 ? -7.176 -0.735 -10.689 1.00 96.56 86 ASP A N 1
ATOM 659 C CA . ASP A 1 86 ? -6.168 -0.156 -11.581 1.00 96.56 86 ASP A CA 1
ATOM 660 C C . ASP A 1 86 ? -4.715 -0.436 -11.137 1.00 96.56 86 ASP A C 1
ATOM 662 O O . ASP A 1 86 ? -3.811 0.359 -11.402 1.00 96.56 86 ASP A O 1
ATOM 666 N N . CYS A 1 87 ? -4.480 -1.543 -10.422 1.00 97.38 87 CYS A N 1
ATOM 667 C CA . CYS A 1 87 ? -3.145 -1.939 -9.988 1.00 97.38 87 CYS A CA 1
ATOM 668 C C . CYS A 1 87 ? -2.491 -2.908 -10.974 1.00 97.38 87 CYS A C 1
ATOM 670 O O . CYS A 1 87 ? -3.052 -3.945 -11.316 1.00 97.38 87 CYS A O 1
ATOM 672 N N . THR A 1 88 ? -1.250 -2.604 -11.350 1.00 96.75 88 THR A N 1
ATOM 673 C CA . THR A 1 88 ? -0.389 -3.437 -12.203 1.00 96.75 88 THR A CA 1
ATOM 674 C C . THR A 1 88 ? 0.851 -3.949 -11.467 1.00 96.75 88 THR A C 1
ATOM 676 O O . THR A 1 88 ? 1.699 -4.602 -12.070 1.00 96.75 88 THR A O 1
ATOM 679 N N . SER A 1 89 ? 1.004 -3.633 -10.177 1.00 96.31 89 SER A N 1
ATOM 680 C CA . SER A 1 89 ? 2.132 -4.084 -9.360 1.00 96.31 89 SER A CA 1
ATOM 681 C C . SER A 1 89 ? 1.747 -4.284 -7.892 1.00 96.31 89 SER A C 1
ATOM 683 O O . SER A 1 89 ? 0.803 -3.676 -7.376 1.00 96.31 89 SER A O 1
ATOM 685 N N . TRP A 1 90 ? 2.535 -5.098 -7.184 1.00 95.56 90 TR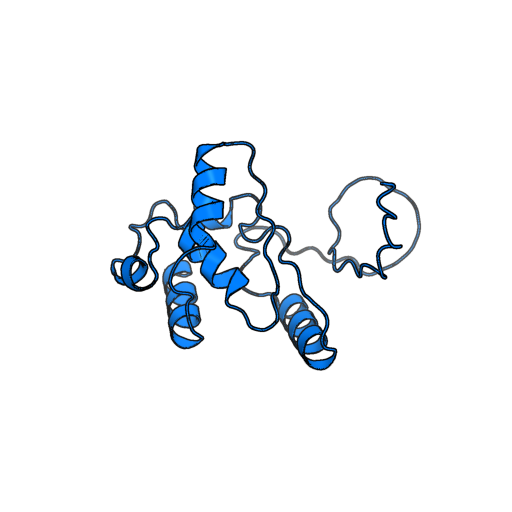P A N 1
ATOM 686 C CA . TRP A 1 90 ? 2.404 -5.274 -5.735 1.00 95.56 90 TRP A CA 1
ATOM 687 C C . TRP A 1 90 ? 2.670 -3.982 -4.958 1.00 95.56 90 TRP A C 1
ATOM 689 O O . TRP A 1 90 ? 2.008 -3.724 -3.954 1.00 95.56 90 TRP A O 1
ATOM 699 N N . SER A 1 91 ? 3.600 -3.143 -5.422 1.00 95.00 91 SER A N 1
ATOM 700 C CA . SER A 1 91 ? 3.884 -1.845 -4.801 1.00 95.00 91 SER A CA 1
ATOM 701 C C . SER A 1 91 ? 2.651 -0.944 -4.819 1.00 95.00 91 SER A C 1
ATOM 703 O O . SER A 1 91 ? 2.304 -0.366 -3.788 1.00 95.00 91 SER A O 1
ATOM 705 N N . GLN A 1 92 ? 1.948 -0.877 -5.956 1.00 96.50 92 GLN A N 1
ATOM 706 C CA . GLN A 1 92 ? 0.709 -0.112 -6.076 1.00 96.50 92 GLN A CA 1
ATOM 707 C C . GLN A 1 92 ? -0.379 -0.659 -5.149 1.00 96.50 92 GLN A C 1
ATOM 709 O O . GLN A 1 92 ? -1.001 0.107 -4.414 1.00 96.50 92 GLN A O 1
ATOM 714 N N . LEU A 1 93 ? -0.555 -1.983 -5.122 1.00 95.56 93 LEU A N 1
ATOM 715 C CA . LEU A 1 93 ? -1.566 -2.646 -4.300 1.00 95.56 93 LEU A CA 1
ATOM 716 C C . LEU A 1 93 ? -1.342 -2.402 -2.796 1.00 95.56 93 LEU A C 1
ATOM 718 O O . LEU A 1 93 ? -2.268 -2.039 -2.067 1.00 95.56 93 LEU A O 1
ATOM 722 N N . LEU A 1 94 ? -0.094 -2.532 -2.336 1.00 94.62 94 LEU A N 1
ATOM 723 C CA . LEU A 1 94 ? 0.299 -2.291 -0.945 1.00 94.62 94 LEU A CA 1
ATOM 724 C C . LEU A 1 94 ? 0.168 -0.813 -0.549 1.00 94.62 94 LEU A C 1
ATOM 726 O O . LEU A 1 94 ? -0.265 -0.503 0.564 1.00 94.62 94 LEU A O 1
ATOM 730 N N . LEU A 1 95 ? 0.507 0.114 -1.449 1.00 94.44 95 LEU A N 1
ATOM 731 C CA . LEU A 1 95 ? 0.324 1.545 -1.207 1.00 94.44 95 LEU A CA 1
ATOM 732 C C . LEU A 1 95 ? -1.155 1.918 -1.131 1.00 94.44 95 LEU A C 1
ATOM 734 O O . LEU A 1 95 ? -1.540 2.590 -0.173 1.00 94.44 95 LEU A O 1
ATOM 738 N N . LYS A 1 96 ? -1.989 1.427 -2.058 1.00 95.38 96 LYS A N 1
ATOM 739 C CA . LYS A 1 96 ? -3.447 1.611 -2.014 1.00 95.38 96 LYS A CA 1
ATOM 740 C C . LYS A 1 96 ? -4.048 1.044 -0.735 1.00 95.38 96 LYS A C 1
ATOM 742 O O . LYS A 1 96 ? -4.867 1.712 -0.108 1.00 95.38 96 LYS A O 1
ATOM 747 N N . PHE A 1 97 ? -3.601 -0.126 -0.277 1.00 93.94 97 PHE A N 1
ATOM 748 C CA . PHE A 1 97 ? -4.016 -0.690 1.013 1.00 93.94 97 PHE A CA 1
ATOM 749 C C . PHE A 1 97 ? -3.710 0.231 2.204 1.00 93.94 97 PHE A C 1
ATOM 751 O O . PHE A 1 97 ? -4.525 0.338 3.126 1.00 93.94 97 PHE A O 1
ATOM 758 N N . ALA A 1 98 ? -2.553 0.901 2.188 1.00 90.31 98 ALA A N 1
ATOM 759 C CA . ALA A 1 98 ? -2.174 1.843 3.233 1.00 90.31 98 ALA A CA 1
ATOM 760 C C . ALA A 1 98 ? -3.009 3.134 3.177 1.00 90.31 98 ALA A C 1
ATOM 762 O O . ALA A 1 98 ? -3.582 3.522 4.192 1.00 90.31 98 ALA A O 1
ATOM 763 N N . VAL A 1 99 ? -3.100 3.796 2.016 1.00 90.44 99 VAL A N 1
ATOM 764 C CA . VAL A 1 99 ? -3.758 5.116 1.899 1.00 90.44 99 VAL A CA 1
ATOM 765 C C . VAL A 1 99 ? -5.283 5.063 1.969 1.00 90.44 99 VAL A C 1
ATOM 767 O O . VAL A 1 99 ? -5.901 6.046 2.347 1.00 90.44 99 VAL A O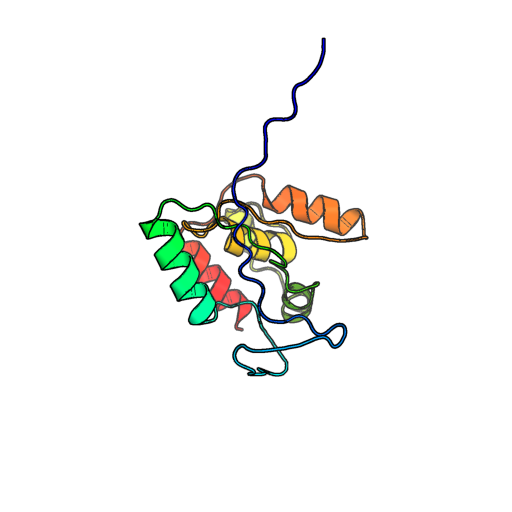 1
ATOM 770 N N . SER A 1 100 ? -5.894 3.920 1.656 1.00 90.62 100 SER A N 1
ATOM 771 C CA . SER A 1 100 ? -7.349 3.718 1.759 1.00 90.62 100 SER A CA 1
ATOM 772 C C . SER A 1 100 ? -7.858 3.541 3.191 1.00 90.62 100 SER A C 1
ATOM 774 O O . SER A 1 100 ? -9.064 3.477 3.423 1.00 90.62 100 SER A O 1
ATOM 776 N N . HIS A 1 101 ? -6.969 3.423 4.181 1.00 88.31 101 HIS A N 1
ATOM 777 C CA . HIS A 1 101 ? -7.397 3.339 5.571 1.00 88.31 101 HIS A CA 1
ATOM 778 C C . HIS A 1 101 ? -7.969 4.703 6.018 1.00 88.31 101 HIS A C 1
ATOM 780 O O . HIS A 1 101 ? -7.233 5.682 5.958 1.00 88.31 101 HIS A O 1
ATOM 786 N N . PRO A 1 102 ? -9.184 4.789 6.601 1.00 85.06 102 PRO A N 1
ATOM 787 C CA . PRO A 1 102 ? -9.836 6.070 6.927 1.00 85.06 102 PRO A CA 1
ATOM 788 C C . PRO A 1 102 ? -9.014 7.025 7.805 1.00 85.06 102 PRO A C 1
ATOM 790 O O . PRO A 1 102 ? -9.089 8.238 7.671 1.00 85.06 102 PRO A O 1
ATOM 793 N N . ALA A 1 103 ? -8.211 6.477 8.720 1.00 82.44 103 ALA A N 1
ATOM 794 C CA . ALA A 1 103 ? -7.306 7.270 9.553 1.00 82.44 103 ALA A CA 1
ATOM 795 C C . ALA A 1 103 ? -6.065 7.828 8.824 1.00 82.44 103 ALA A C 1
ATOM 797 O O . ALA A 1 103 ? -5.411 8.703 9.378 1.00 82.44 103 ALA A O 1
ATOM 798 N N . ILE A 1 104 ? -5.673 7.287 7.665 1.00 81.50 104 ILE A N 1
ATOM 799 C CA . ILE A 1 104 ? -4.455 7.679 6.941 1.00 81.50 104 ILE A CA 1
ATOM 800 C C . ILE A 1 104 ? -4.808 8.770 5.936 1.00 81.50 104 ILE A C 1
ATOM 802 O O . ILE A 1 104 ? -5.667 8.591 5.086 1.00 81.50 104 ILE A O 1
ATOM 806 N N . THR A 1 105 ? -4.111 9.899 6.021 1.00 79.88 105 THR A N 1
ATOM 807 C CA . THR A 1 105 ? -4.336 11.055 5.143 1.00 79.88 105 THR A CA 1
ATOM 808 C C . THR A 1 105 ? -3.336 11.123 4.000 1.00 79.88 105 THR A C 1
ATOM 810 O O . THR A 1 105 ? -3.644 11.669 2.948 1.00 79.88 105 THR A O 1
ATOM 813 N N . CYS A 1 106 ? -2.121 10.596 4.187 1.00 82.75 106 CYS A N 1
ATOM 814 C CA . CYS A 1 106 ? -1.169 10.423 3.093 1.00 82.75 106 CYS A CA 1
ATOM 815 C C . CYS A 1 106 ? -0.146 9.320 3.390 1.00 82.75 106 CYS A C 1
ATOM 817 O O . CYS A 1 106 ? 0.056 8.921 4.540 1.00 82.75 106 CYS A O 1
ATOM 819 N N . ALA A 1 107 ? 0.533 8.852 2.346 1.00 86.44 107 ALA A N 1
ATOM 820 C CA . ALA A 1 107 ? 1.700 7.987 2.448 1.00 86.44 107 ALA A CA 1
ATOM 821 C C . ALA A 1 107 ? 2.907 8.660 1.788 1.00 86.44 107 ALA A C 1
ATOM 823 O O . ALA A 1 107 ? 2.766 9.327 0.766 1.00 86.44 107 ALA A O 1
ATOM 824 N N . ILE A 1 108 ? 4.094 8.460 2.364 1.00 87.38 108 ILE A N 1
ATOM 825 C CA . ILE A 1 108 ? 5.358 9.023 1.860 1.00 87.38 108 ILE A CA 1
ATOM 826 C C . ILE A 1 108 ? 6.374 7.908 1.560 1.00 87.38 108 ILE A C 1
ATOM 828 O O . ILE A 1 108 ? 7.340 7.719 2.305 1.00 87.38 108 ILE A O 1
ATOM 832 N N . PRO A 1 109 ? 6.155 7.092 0.511 1.00 87.81 109 PRO A N 1
ATOM 833 C CA . PRO A 1 109 ? 7.120 6.071 0.122 1.00 87.81 109 PRO A CA 1
ATOM 834 C C . PRO A 1 109 ? 8.398 6.706 -0.444 1.00 87.81 109 PRO A C 1
ATOM 836 O O . PRO A 1 109 ? 8.361 7.448 -1.420 1.00 87.81 109 PRO A O 1
ATOM 839 N N . GLY A 1 110 ? 9.544 6.384 0.159 1.00 87.38 110 GLY A N 1
ATOM 840 C CA . GLY A 1 110 ? 10.861 6.775 -0.346 1.00 87.38 110 GLY A CA 1
ATOM 841 C C . GLY A 1 110 ? 11.495 5.682 -1.208 1.00 87.38 110 GLY A C 1
ATOM 842 O O . GLY A 1 110 ? 11.473 4.507 -0.843 1.00 87.38 110 GLY A O 1
ATOM 843 N N . THR A 1 111 ? 12.095 6.073 -2.330 1.00 89.50 111 THR A N 1
ATOM 844 C CA . THR A 1 111 ? 12.913 5.213 -3.198 1.00 89.50 111 THR A CA 1
ATOM 845 C C . THR A 1 111 ? 13.972 6.052 -3.911 1.00 89.50 111 THR A C 1
ATOM 847 O O . THR A 1 111 ? 13.733 7.221 -4.204 1.00 89.50 111 THR A O 1
ATOM 850 N N . GLY A 1 112 ? 15.136 5.455 -4.184 1.00 93.31 112 GLY A N 1
ATOM 851 C CA . GLY A 1 112 ? 16.174 6.039 -5.042 1.00 93.31 112 GLY A CA 1
ATOM 852 C C . GLY A 1 112 ? 16.090 5.594 -6.508 1.00 93.31 112 GLY A C 1
ATOM 853 O O . GLY A 1 112 ? 16.815 6.125 -7.339 1.00 93.31 112 GLY A O 1
ATOM 854 N N . ASN A 1 113 ? 15.227 4.623 -6.831 1.00 94.94 113 ASN A N 1
ATOM 855 C CA . ASN A 1 113 ? 15.024 4.139 -8.199 1.00 94.94 113 ASN A CA 1
ATOM 856 C C . ASN A 1 113 ? 13.865 4.923 -8.866 1.00 94.94 113 ASN A C 1
ATOM 858 O O . ASN A 1 113 ? 12.751 4.886 -8.328 1.00 94.94 113 ASN A O 1
ATOM 862 N N . PRO A 1 114 ? 14.090 5.596 -10.016 1.00 96.62 114 PRO A N 1
ATOM 863 C CA . PRO A 1 114 ? 13.054 6.326 -10.755 1.00 96.62 114 PRO A CA 1
ATOM 864 C C . PRO A 1 114 ? 11.851 5.479 -11.191 1.00 96.62 114 PRO A C 1
ATOM 866 O O . PRO A 1 114 ? 10.723 5.966 -11.159 1.00 96.62 114 PRO A O 1
ATOM 869 N N . GLU A 1 115 ? 12.050 4.210 -11.544 1.00 95.19 115 GLU A N 1
ATOM 870 C CA . GLU A 1 115 ? 10.967 3.304 -11.947 1.00 95.19 115 GLU A CA 1
ATOM 871 C C . GLU A 1 115 ? 10.042 3.004 -10.767 1.00 95.19 115 GLU A C 1
ATOM 873 O O . GLU A 1 115 ? 8.823 3.127 -10.877 1.00 95.19 115 GLU A O 1
ATOM 878 N N . HIS A 1 116 ? 10.618 2.718 -9.594 1.00 95.12 116 HIS A N 1
ATOM 879 C CA . HIS A 1 116 ? 9.845 2.574 -8.359 1.00 95.12 116 HIS A CA 1
ATOM 880 C C . HIS A 1 116 ? 9.129 3.876 -7.989 1.00 95.12 116 HIS A C 1
ATOM 882 O O . HIS A 1 116 ? 8.033 3.834 -7.440 1.00 95.12 116 HIS A O 1
ATOM 888 N N . MET A 1 117 ? 9.738 5.037 -8.255 1.00 95.69 117 MET A N 1
ATOM 889 C CA . MET A 1 117 ? 9.093 6.325 -7.996 1.00 95.69 117 MET A CA 1
ATOM 890 C C . MET A 1 117 ? 7.854 6.493 -8.878 1.00 95.69 117 MET A C 1
ATOM 892 O O . MET A 1 117 ? 6.784 6.815 -8.366 1.00 95.69 117 MET A O 1
ATOM 896 N N . ALA A 1 118 ? 7.978 6.220 -10.180 1.00 96.19 118 ALA A N 1
ATOM 897 C CA . ALA A 1 118 ? 6.852 6.255 -11.107 1.00 96.19 118 ALA A CA 1
ATOM 898 C C . ALA A 1 118 ? 5.738 5.287 -10.674 1.00 96.19 118 ALA A C 1
ATOM 900 O O . ALA A 1 118 ? 4.562 5.645 -10.697 1.00 96.19 118 ALA A O 1
ATOM 901 N N . ASP A 1 119 ? 6.107 4.090 -10.218 1.00 95.50 119 ASP A N 1
ATOM 902 C CA . ASP A 1 119 ? 5.157 3.085 -9.748 1.00 95.50 119 ASP A CA 1
ATOM 903 C C . ASP A 1 119 ? 4.435 3.506 -8.455 1.00 95.50 119 ASP A C 1
ATOM 905 O O . ASP A 1 119 ? 3.212 3.395 -8.348 1.00 95.50 119 ASP A O 1
ATOM 909 N N . ASN A 1 120 ? 5.168 4.094 -7.504 1.00 95.12 120 ASN A N 1
ATOM 910 C CA . ASN A 1 120 ? 4.599 4.644 -6.273 1.00 95.12 120 ASN A CA 1
ATOM 911 C C . ASN A 1 120 ? 3.587 5.763 -6.557 1.00 95.12 120 ASN A C 1
ATOM 913 O O . ASN A 1 120 ? 2.556 5.838 -5.892 1.00 95.12 120 ASN A O 1
ATOM 917 N N . VAL A 1 121 ? 3.870 6.628 -7.538 1.00 95.12 121 VAL A N 1
ATOM 918 C CA . VAL A 1 121 ? 2.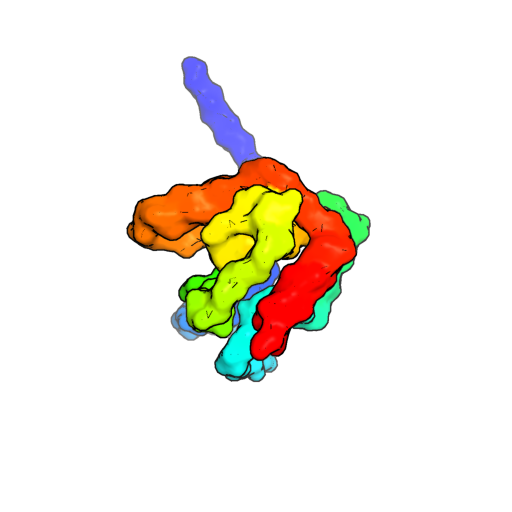961 7.714 -7.936 1.00 95.12 121 VAL A CA 1
ATOM 919 C C . VAL A 1 121 ? 1.669 7.155 -8.532 1.00 95.12 121 VAL A C 1
ATOM 921 O O . VAL A 1 121 ? 0.588 7.617 -8.170 1.00 95.12 121 VAL A O 1
ATOM 924 N N . ARG A 1 122 ? 1.749 6.122 -9.384 1.00 96.06 122 ARG A N 1
ATOM 925 C CA . ARG A 1 122 ? 0.556 5.483 -9.973 1.00 96.06 122 ARG A CA 1
ATOM 926 C C . ARG A 1 122 ? -0.373 4.877 -8.925 1.00 96.06 122 ARG A C 1
ATOM 928 O O . ARG A 1 122 ? -1.581 4.874 -9.126 1.00 96.06 122 ARG A O 1
ATOM 935 N N . ALA A 1 123 ? 0.156 4.445 -7.780 1.00 95.06 123 ALA A N 1
ATOM 936 C CA . ALA A 1 123 ? -0.661 3.954 -6.673 1.00 95.06 123 ALA A CA 1
ATOM 937 C C . ALA A 1 123 ? -1.659 4.999 -6.137 1.00 95.06 123 ALA A C 1
ATOM 939 O O . ALA A 1 123 ? -2.680 4.632 -5.564 1.00 95.06 123 ALA A O 1
ATOM 940 N N . GLY A 1 124 ? -1.377 6.294 -6.315 1.00 92.38 124 GLY A N 1
ATOM 941 C CA . GLY A 1 124 ? -2.264 7.390 -5.921 1.00 92.38 124 GLY A CA 1
ATOM 942 C C . GLY A 1 124 ? -3.377 7.708 -6.926 1.00 92.38 124 GLY A C 1
ATOM 943 O O . GLY A 1 124 ? -4.166 8.612 -6.670 1.00 92.38 124 GLY A O 1
ATOM 944 N N . ILE A 1 125 ? -3.437 7.009 -8.064 1.00 93.31 125 ILE A N 1
ATOM 945 C CA . ILE A 1 125 ? -4.329 7.313 -9.191 1.00 93.31 125 ILE A CA 1
ATOM 946 C C . ILE A 1 125 ? -5.373 6.196 -9.350 1.00 93.31 125 ILE A C 1
ATOM 948 O O . ILE A 1 125 ? -5.114 5.031 -9.042 1.00 93.31 125 ILE A O 1
ATOM 952 N N . GLY A 1 126 ? -6.558 6.545 -9.853 1.00 92.75 126 GLY A N 1
ATOM 953 C CA . GLY A 1 126 ? -7.622 5.589 -10.165 1.00 92.75 126 GLY A CA 1
ATOM 954 C C . GLY A 1 126 ? -8.461 5.201 -8.949 1.00 92.75 126 GLY A C 1
ATOM 955 O O . GLY A 1 126 ? -8.545 5.940 -7.966 1.00 92.75 126 GLY A O 1
ATOM 956 N N . ARG A 1 127 ? -9.110 4.039 -9.020 1.00 95.81 127 ARG A N 1
ATOM 957 C CA . ARG A 1 127 ? -10.045 3.578 -7.984 1.00 95.81 127 ARG A CA 1
ATOM 958 C C . ARG A 1 127 ? -9.302 3.220 -6.699 1.00 95.81 127 ARG A C 1
ATOM 960 O O . ARG A 1 127 ? -8.252 2.576 -6.734 1.00 95.81 127 ARG A O 1
ATOM 967 N N . MET A 1 128 ? -9.852 3.631 -5.560 1.00 94.69 128 MET A N 1
ATOM 968 C CA . MET A 1 128 ? -9.322 3.281 -4.241 1.00 94.69 128 MET A CA 1
ATOM 969 C C . MET A 1 128 ? -10.099 2.098 -3.659 1.00 94.69 128 MET A C 1
ATOM 971 O O . MET A 1 128 ? -11.315 2.033 -3.841 1.00 94.69 128 MET A O 1
ATOM 975 N N . PRO A 1 129 ? -9.426 1.162 -2.970 1.00 95.00 129 PRO A N 1
ATOM 976 C CA . PRO A 1 129 ? -10.101 0.025 -2.368 1.00 95.00 129 PRO A CA 1
ATOM 977 C C . PRO A 1 129 ? -10.991 0.486 -1.209 1.00 95.00 129 PRO A C 1
ATOM 979 O O . PRO A 1 129 ? -10.584 1.305 -0.384 1.00 95.00 129 PRO A O 1
ATOM 982 N N . ASP A 1 130 ? -12.192 -0.079 -1.135 1.00 94.25 130 ASP A N 1
ATOM 983 C CA . ASP A 1 130 ? -13.065 0.031 0.030 1.00 94.25 130 ASP A CA 1
ATOM 984 C C . ASP A 1 130 ? -12.621 -0.932 1.149 1.00 94.25 130 ASP A C 1
ATOM 986 O O . ASP A 1 130 ? -11.592 -1.612 1.062 1.00 94.25 130 ASP A O 1
ATOM 990 N N . GLU A 1 131 ? -13.384 -1.006 2.241 1.00 92.88 131 GLU A N 1
ATOM 991 C CA . GLU A 1 131 ? -13.040 -1.888 3.358 1.00 92.88 131 GLU A CA 1
ATOM 992 C C . GLU A 1 131 ? -13.007 -3.374 2.957 1.00 92.88 131 GLU A C 1
ATOM 994 O O . GLU A 1 131 ? -12.136 -4.118 3.420 1.00 92.88 131 GLU A O 1
ATOM 999 N N . ALA A 1 132 ? -13.923 -3.813 2.090 1.00 95.00 132 ALA A N 1
ATOM 1000 C CA . ALA A 1 132 ? -13.984 -5.196 1.629 1.00 95.00 132 ALA A CA 1
ATOM 1001 C C . ALA A 1 132 ? -12.754 -5.543 0.779 1.00 95.00 132 ALA A C 1
ATOM 1003 O O . ALA A 1 132 ? -12.075 -6.542 1.033 1.00 95.00 132 ALA A O 1
ATOM 1004 N N . MET A 1 133 ? -12.397 -4.670 -0.161 1.00 94.94 133 MET A N 1
ATOM 1005 C CA . MET A 1 133 ? -11.210 -4.816 -0.990 1.00 94.94 133 MET A CA 1
ATOM 1006 C C . MET A 1 133 ? -9.929 -4.739 -0.153 1.00 94.94 133 MET A C 1
ATOM 1008 O O . MET A 1 133 ? -9.015 -5.534 -0.359 1.00 94.94 133 MET A O 1
ATOM 1012 N N . ARG A 1 134 ? -9.858 -3.873 0.868 1.00 94.19 134 ARG A N 1
ATOM 1013 C CA . ARG A 1 134 ? -8.724 -3.854 1.810 1.00 94.19 134 ARG A CA 1
ATOM 1014 C C . ARG A 1 134 ? -8.541 -5.189 2.532 1.00 94.19 134 ARG A C 1
ATOM 1016 O O . ARG A 1 134 ? -7.404 -5.634 2.689 1.00 94.19 134 ARG A O 1
ATOM 1023 N N . LYS A 1 135 ? -9.629 -5.837 2.964 1.00 91.94 135 LYS A N 1
ATOM 1024 C CA . LYS A 1 135 ? -9.573 -7.182 3.568 1.00 91.94 135 LYS A CA 1
ATOM 1025 C C . LYS A 1 135 ? -9.061 -8.210 2.559 1.00 91.94 135 LYS A C 1
ATOM 1027 O O . LYS A 1 135 ? -8.190 -9.004 2.904 1.00 91.94 135 LYS A O 1
ATOM 1032 N N . ARG A 1 136 ? -9.523 -8.141 1.307 1.00 93.88 136 ARG A N 1
ATOM 1033 C CA . ARG A 1 136 ? -9.046 -9.001 0.212 1.00 93.88 136 ARG A CA 1
ATOM 1034 C C . ARG A 1 136 ? -7.545 -8.837 -0.044 1.00 93.88 136 ARG A C 1
ATOM 1036 O O . ARG A 1 136 ? -6.844 -9.838 -0.152 1.00 93.88 136 ARG A O 1
ATOM 1043 N N . ILE A 1 137 ? -7.035 -7.602 -0.052 1.00 92.50 137 ILE A N 1
ATOM 1044 C CA . ILE A 1 137 ? -5.594 -7.323 -0.174 1.00 92.50 137 ILE A CA 1
ATOM 1045 C C . ILE A 1 137 ? -4.812 -7.940 0.989 1.00 92.50 137 ILE A C 1
ATOM 1047 O O . ILE A 1 137 ? -3.777 -8.560 0.762 1.00 92.50 137 ILE A O 1
ATOM 1051 N N . ALA A 1 138 ? -5.301 -7.801 2.225 1.00 90.19 138 ALA A N 1
ATOM 1052 C CA . ALA A 1 138 ? -4.633 -8.368 3.394 1.00 90.19 138 ALA A CA 1
ATOM 1053 C C . ALA A 1 138 ? -4.529 -9.900 3.325 1.00 90.19 138 ALA A C 1
ATOM 1055 O O . ALA A 1 138 ? -3.466 -10.439 3.623 1.00 90.19 138 ALA A O 1
ATOM 1056 N N . VAL A 1 139 ? -5.590 -10.584 2.881 1.00 90.44 139 VAL A N 1
ATOM 1057 C CA . VAL A 1 139 ? -5.566 -12.039 2.642 1.00 90.44 139 VAL A CA 1
ATOM 1058 C C . VAL A 1 139 ? -4.553 -12.381 1.556 1.00 90.44 139 VAL A C 1
ATOM 1060 O O . VAL A 1 139 ? -3.664 -13.194 1.784 1.00 90.44 139 VAL A O 1
ATOM 1063 N N . ALA A 1 140 ? -4.606 -11.686 0.419 1.00 88.94 140 ALA A N 1
ATOM 1064 C CA . ALA A 1 140 ? -3.680 -11.932 -0.674 1.00 88.94 140 ALA A CA 1
ATOM 1065 C C . ALA A 1 140 ? -2.220 -11.662 -0.301 1.00 88.94 140 ALA A C 1
ATOM 1067 O O . ALA A 1 140 ? -1.349 -12.235 -0.929 1.00 88.94 140 ALA A O 1
ATOM 1068 N N . CYS A 1 141 ? -1.907 -10.848 0.708 1.00 85.25 141 CYS A N 1
ATOM 1069 C CA . CYS A 1 141 ? -0.529 -10.664 1.182 1.00 85.25 141 CYS A CA 1
ATOM 1070 C C . CYS A 1 141 ? -0.056 -11.753 2.161 1.00 85.25 141 CYS A C 1
ATOM 1072 O O . CYS A 1 141 ? 1.137 -11.816 2.447 1.00 85.25 141 CYS A O 1
ATOM 1074 N N . ALA A 1 142 ? -0.974 -12.555 2.708 1.00 77.44 142 ALA A N 1
ATOM 1075 C CA . ALA A 1 142 ? -0.701 -13.547 3.748 1.00 77.44 142 ALA A CA 1
ATOM 1076 C C . ALA A 1 142 ? -0.536 -14.987 3.227 1.00 77.44 142 ALA A C 1
ATOM 1078 O O . ALA A 1 142 ? -0.044 -15.832 3.973 1.00 77.44 142 ALA A O 1
ATOM 1079 N N . GLU A 1 143 ? -0.954 -15.258 1.990 1.00 65.25 143 GLU A N 1
ATOM 1080 C CA . GLU A 1 143 ? -0.726 -16.533 1.279 1.00 65.25 143 GLU A CA 1
ATOM 1081 C C . GLU A 1 143 ? 0.748 -16.738 0.882 1.00 65.25 143 GLU A C 1
ATOM 1083 O O . GLU A 1 143 ? 1.184 -17.906 0.842 1.00 65.25 143 GLU A O 1
#

pLDDT: mean 73.28, std 25.07, range [22.56, 97.38]

Secondary structure (DSSP, 8-state):
-----PPPP------------------------SS-TTS--HHHHHHHHHHHHTT--EEEESTTGGGHHHHHHTTSPPPGGGGGGT--SHHHHHHHHHHTSTTEEEEE---S-HHHHHHHHHTTSSPPP-HHHHHHHHHHHH-